Protein AF-A0A9E1RPB9-F1 (afdb_monomer_lite)

Foldseek 3Di:
DKDDWDKDDDPQKIKIKIWDWDWFADCPFDQHGIKIWTFMWIFIWGQDPVGIDTPDIDGGTDDMDGDPSSVPD

Radius of gyration: 15.61 Å; chains: 1; bounding box: 34×26×42 Å

Structure (mmCIF, N/CA/C/O backbone):
data_AF-A0A9E1RPB9-F1
#
_entry.id   AF-A0A9E1RPB9-F1
#
loop_
_atom_site.group_PDB
_atom_site.id
_atom_site.type_symbol
_atom_site.label_atom_id
_atom_site.label_alt_id
_atom_site.label_comp_id
_atom_site.label_asym_id
_atom_site.label_entity_id
_atom_site.label_seq_id
_atom_site.pdbx_PDB_ins_code
_atom_site.Cartn_x
_atom_site.Cartn_y
_atom_site.Cartn_z
_atom_site.occupancy
_atom_site.B_iso_or_equiv
_atom_site.auth_seq_id
_atom_site.auth_comp_id
_atom_site.auth_asym_id
_atom_site.auth_atom_id
_atom_site.pdbx_PDB_model_num
ATOM 1 N N . MET A 1 1 ? 7.984 5.296 0.621 1.00 96.44 1 MET A N 1
ATOM 2 C CA . MET A 1 1 ? 7.484 6.370 1.506 1.00 96.44 1 MET A CA 1
ATOM 3 C C . MET A 1 1 ? 5.972 6.269 1.632 1.00 96.44 1 MET A C 1
ATOM 5 O O . MET A 1 1 ? 5.331 5.908 0.651 1.00 96.44 1 MET A O 1
ATOM 9 N N . VAL A 1 2 ? 5.425 6.585 2.808 1.00 98.12 2 VAL A N 1
ATOM 10 C CA . VAL A 1 2 ? 3.984 6.793 3.023 1.00 98.12 2 VAL A CA 1
ATOM 11 C C . VAL A 1 2 ? 3.750 8.189 3.594 1.00 98.12 2 VAL A C 1
ATOM 13 O O . VAL A 1 2 ? 4.562 8.659 4.391 1.00 98.12 2 VAL A O 1
ATOM 16 N N . ALA A 1 3 ? 2.683 8.860 3.173 1.00 98.31 3 ALA A N 1
ATOM 17 C CA . ALA A 1 3 ? 2.400 10.240 3.561 1.00 98.31 3 ALA A CA 1
ATOM 18 C C . ALA A 1 3 ? 0.895 10.541 3.569 1.00 98.31 3 ALA A C 1
ATOM 20 O O . ALA A 1 3 ? 0.089 9.766 3.049 1.00 98.31 3 ALA A O 1
ATOM 21 N N . THR A 1 4 ? 0.536 11.693 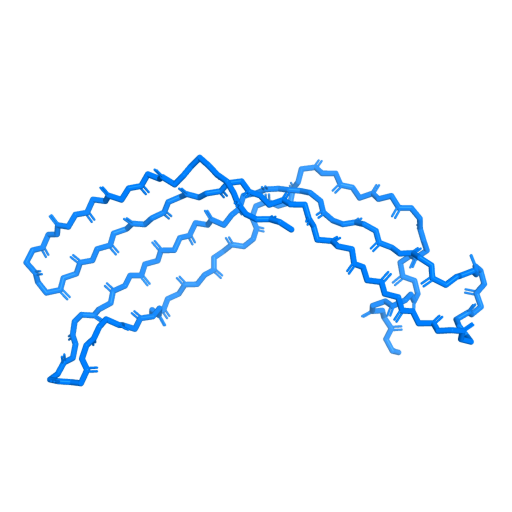4.146 1.00 98.25 4 THR A N 1
ATOM 22 C CA . THR A 1 4 ? -0.844 12.211 4.173 1.00 98.25 4 THR A CA 1
ATOM 23 C C . THR A 1 4 ? -1.815 11.194 4.781 1.00 98.25 4 THR A C 1
ATOM 25 O O . THR A 1 4 ? -2.762 10.742 4.141 1.00 98.25 4 THR A O 1
ATOM 28 N N . HIS A 1 5 ? -1.524 10.781 6.016 1.00 98.12 5 HIS A N 1
ATOM 29 C CA . HIS A 1 5 ? -2.334 9.815 6.752 1.00 98.12 5 HIS A CA 1
ATOM 30 C C . HIS A 1 5 ? -3.635 10.467 7.222 1.00 98.12 5 HIS A C 1
ATOM 32 O O . HIS A 1 5 ? -3.620 11.525 7.846 1.00 98.12 5 HIS A O 1
ATOM 38 N N . GLN A 1 6 ? -4.752 9.808 6.951 1.00 98.62 6 GLN A N 1
ATOM 39 C CA . GLN A 1 6 ? -6.075 10.162 7.449 1.00 98.62 6 GLN A CA 1
ATOM 40 C C . GLN A 1 6 ? -6.604 8.955 8.211 1.00 98.62 6 GLN A C 1
ATOM 42 O O . GLN A 1 6 ? -6.658 7.871 7.640 1.00 98.62 6 GLN A O 1
ATOM 47 N N . VAL A 1 7 ? -6.967 9.129 9.481 1.00 98.50 7 VAL A N 1
ATOM 48 C CA . VAL A 1 7 ? -7.396 8.032 10.359 1.00 98.50 7 VAL A CA 1
ATOM 49 C C . VAL A 1 7 ? -8.721 8.392 11.016 1.00 98.50 7 VAL A C 1
ATOM 51 O O . VAL A 1 7 ? -8.872 9.498 11.530 1.00 98.50 7 VAL A O 1
ATOM 54 N N . VAL A 1 8 ? -9.658 7.444 11.031 1.00 98.75 8 VAL A N 1
ATOM 55 C CA . VAL A 1 8 ? -10.933 7.552 11.751 1.00 98.75 8 VAL A CA 1
ATOM 56 C C . VAL A 1 8 ? -11.051 6.370 12.705 1.00 98.75 8 VAL A C 1
ATOM 58 O O . VAL A 1 8 ? -10.992 5.222 12.273 1.00 98.75 8 VAL A O 1
ATOM 61 N N . ILE A 1 9 ? -11.219 6.642 14.000 1.00 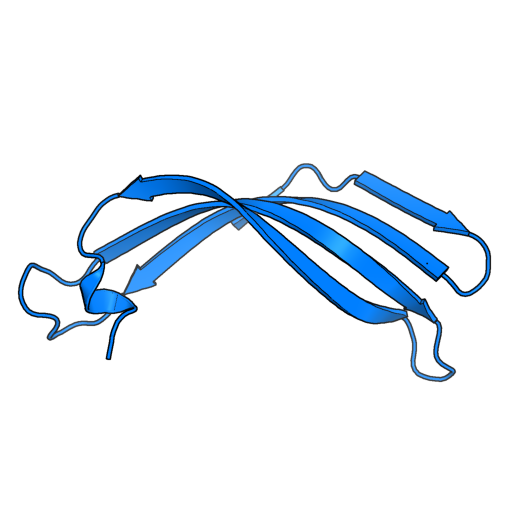98.56 9 ILE A N 1
ATOM 62 C CA . ILE A 1 9 ? -11.355 5.620 15.048 1.00 98.56 9 ILE A CA 1
ATOM 63 C C . ILE A 1 9 ? -12.823 5.515 15.467 1.00 98.56 9 ILE A C 1
ATOM 65 O O . ILE A 1 9 ? -13.480 6.525 15.710 1.00 98.56 9 ILE A O 1
ATOM 69 N N . GLN A 1 10 ? -13.321 4.286 15.570 1.00 98.12 10 GLN A N 1
ATOM 70 C CA . GLN A 1 10 ? -14.695 3.934 15.923 1.00 98.12 10 GLN A CA 1
ATOM 71 C C . GLN A 1 10 ? -14.669 2.796 16.952 1.00 98.12 10 GLN A C 1
ATOM 73 O O . GLN A 1 10 ? -14.787 1.613 16.617 1.00 98.12 10 GLN A O 1
ATOM 78 N N . GLY A 1 11 ? -14.460 3.168 18.220 1.00 97.50 11 GLY A N 1
ATOM 79 C CA . GLY A 1 11 ? -14.324 2.227 19.333 1.00 97.50 11 GLY A CA 1
ATOM 80 C C . GLY A 1 11 ? -13.155 1.264 19.119 1.00 97.50 11 GLY A C 1
ATOM 81 O O . GLY A 1 11 ? -12.001 1.685 19.028 1.00 97.50 11 GLY A O 1
ATOM 82 N N . GLU A 1 12 ? -13.475 -0.022 18.983 1.00 98.50 12 GLU A N 1
ATOM 83 C CA . GLU A 1 12 ? -12.509 -1.107 18.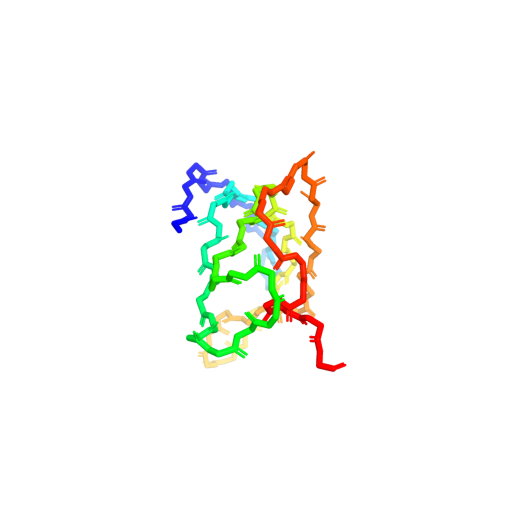768 1.00 98.50 12 GLU A CA 1
ATOM 84 C C . GLU A 1 12 ? -12.131 -1.312 17.287 1.00 98.50 12 GLU A C 1
ATOM 86 O O . GLU A 1 12 ? -11.391 -2.236 16.949 1.00 98.50 12 GLU A O 1
ATOM 91 N N . THR A 1 13 ? -12.621 -0.461 16.383 1.00 98.69 13 THR A N 1
ATOM 92 C CA . THR A 1 13 ? -12.297 -0.490 14.947 1.00 98.69 13 THR A CA 1
ATOM 93 C C . THR A 1 13 ? -11.760 0.858 14.476 1.00 98.69 13 THR A C 1
ATOM 95 O O . THR A 1 13 ? -11.975 1.882 15.123 1.00 98.69 13 THR A O 1
ATOM 98 N N . ALA A 1 14 ? -11.032 0.875 13.361 1.00 98.75 14 ALA A N 1
ATOM 99 C CA . ALA A 1 14 ? -10.616 2.118 12.716 1.00 98.75 14 ALA A CA 1
ATOM 100 C C . ALA A 1 14 ? -10.454 1.932 11.205 1.00 98.75 14 ALA A C 1
ATOM 102 O O . ALA A 1 14 ? -10.222 0.818 10.734 1.00 98.75 14 ALA A O 1
ATOM 103 N N . THR A 1 15 ? -10.517 3.026 10.454 1.00 98.81 15 THR A N 1
ATOM 104 C CA . THR A 1 15 ? -10.115 3.071 9.044 1.00 98.81 15 THR A CA 1
ATOM 105 C C . THR A 1 15 ? -8.951 4.038 8.862 1.00 98.81 15 THR A C 1
ATOM 107 O O . THR A 1 15 ? -8.807 5.006 9.614 1.00 98.81 15 THR A O 1
ATOM 110 N N . SER A 1 16 ? -8.090 3.772 7.879 1.00 98.69 16 SER A N 1
ATOM 111 C CA . SER A 1 16 ? -7.032 4.701 7.477 1.00 98.69 16 SER A CA 1
ATOM 112 C C . SER A 1 16 ? -6.893 4.772 5.967 1.00 98.69 16 SER A C 1
ATOM 114 O O . SER A 1 16 ? -7.119 3.792 5.255 1.00 98.69 16 SER A O 1
ATOM 116 N N . ARG A 1 17 ? -6.456 5.934 5.489 1.00 98.56 17 ARG A N 1
ATOM 117 C CA . ARG A 1 17 ? -5.978 6.139 4.128 1.00 98.56 17 ARG A CA 1
ATOM 118 C C . ARG A 1 17 ? -4.647 6.875 4.165 1.00 98.56 17 ARG A C 1
ATOM 120 O O . ARG A 1 17 ? -4.501 7.860 4.884 1.00 98.56 17 ARG A O 1
ATOM 127 N N . CYS A 1 18 ? -3.690 6.434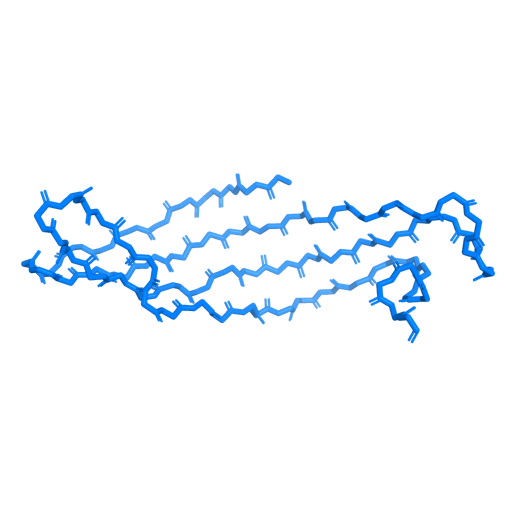 3.357 1.00 98.75 18 CYS A N 1
ATOM 128 C CA . CYS A 1 18 ? -2.458 7.180 3.112 1.00 98.75 18 CYS A CA 1
ATOM 129 C C . CYS A 1 18 ? -1.969 6.978 1.679 1.00 98.75 18 CYS A C 1
ATOM 131 O O . CYS A 1 18 ? -2.295 5.978 1.036 1.00 98.75 18 CYS A O 1
ATOM 133 N N . TYR A 1 19 ? -1.199 7.936 1.171 1.00 98.75 19 TYR A N 1
ATOM 134 C CA . TYR A 1 19 ? -0.519 7.808 -0.115 1.00 98.75 19 TYR A CA 1
ATOM 135 C C . TYR A 1 19 ? 0.802 7.072 0.060 1.00 98.75 19 TYR A C 1
ATOM 137 O O . TYR A 1 19 ? 1.469 7.227 1.084 1.00 98.75 19 TYR A O 1
ATOM 145 N N . LEU A 1 20 ? 1.198 6.310 -0.958 1.00 98.69 20 LEU A N 1
ATOM 146 C CA . LEU A 1 20 ? 2.477 5.619 -1.002 1.00 98.69 20 LEU A CA 1
ATOM 147 C C . LEU A 1 20 ? 3.231 5.859 -2.311 1.00 98.69 20 LEU A C 1
ATOM 149 O O . LEU A 1 20 ? 2.648 5.999 -3.384 1.00 98.69 20 LEU A O 1
ATOM 153 N N . HIS A 1 21 ? 4.552 5.806 -2.186 1.00 98.50 21 HIS A N 1
ATOM 154 C CA . HIS A 1 21 ? 5.497 5.611 -3.277 1.00 98.50 21 HIS A CA 1
ATOM 155 C C . HIS A 1 21 ? 6.433 4.474 -2.845 1.00 98.50 21 HIS A C 1
ATOM 157 O O . HIS A 1 21 ? 7.257 4.648 -1.939 1.00 98.50 21 HIS A O 1
ATOM 163 N N . ALA A 1 22 ? 6.252 3.290 -3.426 1.00 98.25 22 ALA A N 1
ATOM 164 C CA . ALA A 1 22 ? 7.000 2.078 -3.109 1.00 98.25 22 ALA A CA 1
ATOM 165 C C . ALA A 1 22 ? 8.019 1.773 -4.211 1.00 98.25 22 ALA A C 1
ATOM 167 O O . ALA A 1 22 ? 7.640 1.531 -5.354 1.00 98.25 22 ALA A O 1
ATOM 168 N N . GLN A 1 23 ? 9.304 1.762 -3.853 1.00 98.06 23 GLN A N 1
ATOM 169 C CA . GLN A 1 23 ? 10.399 1.396 -4.747 1.00 98.06 23 GLN A CA 1
ATOM 170 C C . GLN A 1 23 ? 10.866 -0.027 -4.432 1.00 98.06 23 GLN A C 1
ATOM 172 O O . GLN A 1 23 ? 11.184 -0.348 -3.288 1.00 98.06 23 GLN A O 1
ATOM 177 N N . HIS A 1 24 ? 10.928 -0.863 -5.461 1.00 98.00 24 HIS A N 1
ATOM 178 C CA . HIS A 1 24 ? 11.402 -2.239 -5.403 1.00 98.00 24 HIS A CA 1
ATOM 179 C C . HIS A 1 24 ? 12.705 -2.345 -6.187 1.00 98.00 24 HIS A C 1
ATOM 181 O O . HIS A 1 24 ? 12.853 -1.726 -7.246 1.00 98.00 24 HIS A O 1
ATOM 187 N N . ILE A 1 25 ? 13.649 -3.129 -5.662 1.00 97.44 25 ILE A N 1
ATOM 188 C CA . ILE A 1 25 ? 14.953 -3.346 -6.286 1.00 97.44 25 ILE A CA 1
ATOM 189 C C . ILE A 1 25 ? 15.275 -4.843 -6.310 1.00 97.44 25 ILE A C 1
ATOM 191 O O . ILE A 1 25 ? 15.358 -5.470 -5.255 1.00 97.44 25 ILE A O 1
ATOM 195 N N . ARG A 1 26 ? 15.510 -5.410 -7.500 1.00 96.69 26 ARG A N 1
ATOM 196 C CA . ARG A 1 26 ? 16.016 -6.782 -7.695 1.00 96.69 26 ARG A CA 1
ATOM 197 C C . ARG A 1 26 ? 17.229 -6.736 -8.624 1.00 96.69 26 ARG A C 1
ATOM 199 O O . ARG A 1 26 ? 17.081 -6.582 -9.830 1.00 96.69 26 ARG A O 1
ATOM 206 N N . LYS A 1 27 ? 18.435 -6.886 -8.058 1.00 94.88 27 LYS A N 1
ATOM 207 C CA . LYS A 1 27 ? 19.719 -6.635 -8.751 1.00 94.88 27 LYS A CA 1
ATOM 208 C C . LYS A 1 27 ? 19.877 -7.360 -10.093 1.00 94.88 27 LYS A C 1
ATOM 210 O O . LYS A 1 2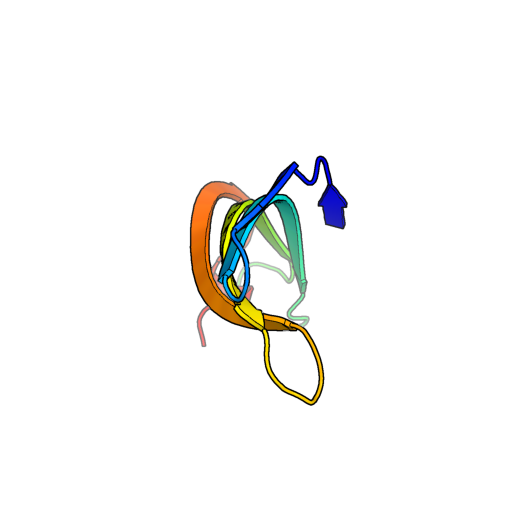7 ? 20.415 -6.778 -11.023 1.00 94.88 27 LYS A O 1
ATOM 215 N N . HIS A 1 28 ? 19.403 -8.599 -10.191 1.00 93.25 28 HIS A N 1
ATOM 216 C CA . HIS A 1 28 ? 19.572 -9.448 -11.377 1.00 93.25 28 HIS A CA 1
ATOM 217 C C . HIS A 1 28 ? 18.252 -9.711 -12.115 1.00 93.25 28 HIS A C 1
ATOM 219 O O . HIS A 1 28 ? 18.083 -10.755 -12.738 1.00 93.25 28 HIS A O 1
ATOM 225 N N . ALA A 1 29 ? 17.288 -8.791 -12.024 1.00 94.69 29 ALA A N 1
ATOM 226 C CA . ALA A 1 29 ? 16.077 -8.875 -12.831 1.00 94.69 29 ALA A CA 1
ATOM 227 C C . ALA A 1 29 ? 16.394 -8.608 -14.312 1.00 94.69 29 ALA A C 1
ATOM 229 O O . ALA A 1 29 ? 17.009 -7.594 -14.657 1.00 94.69 29 ALA A O 1
ATOM 230 N N . VAL A 1 30 ? 15.927 -9.492 -15.195 1.00 92.81 30 VAL A N 1
ATOM 231 C CA . VAL A 1 30 ? 15.927 -9.245 -16.644 1.00 92.81 30 VAL A CA 1
ATOM 232 C C . VAL A 1 30 ? 15.078 -8.005 -16.921 1.00 92.81 30 VAL A C 1
ATOM 234 O O . VAL A 1 30 ? 13.953 -7.929 -16.437 1.00 92.81 30 VAL A O 1
ATOM 237 N N . GLY A 1 31 ? 15.611 -7.034 -17.668 1.00 94.31 31 GLY A N 1
ATOM 238 C CA . GLY A 1 31 ? 14.933 -5.756 -17.936 1.00 94.31 31 GLY A CA 1
ATOM 239 C C . GLY A 1 31 ? 15.257 -4.628 -16.946 1.00 94.31 31 GLY A C 1
ATOM 240 O O . GLY A 1 31 ? 14.654 -3.562 -17.023 1.00 94.31 31 GLY A O 1
ATOM 241 N N . GLY A 1 32 ? 16.217 -4.833 -16.037 1.00 96.19 32 GLY A N 1
ATOM 242 C CA . GLY A 1 32 ? 16.731 -3.802 -15.128 1.00 96.19 32 GLY A CA 1
ATOM 243 C C . GLY A 1 32 ? 16.202 -3.929 -13.695 1.00 96.19 32 GLY A C 1
ATOM 244 O O . GLY A 1 32 ? 15.206 -4.612 -13.457 1.00 96.19 32 GLY A O 1
ATOM 245 N N . PRO A 1 33 ? 16.856 -3.300 -12.703 1.00 97.62 33 PRO A N 1
ATOM 246 C CA . PRO A 1 33 ? 16.654 -3.678 -11.310 1.00 97.62 33 PRO A CA 1
ATOM 247 C C . PRO A 1 33 ? 15.513 -2.949 -10.601 1.00 97.62 33 PRO A C 1
ATOM 249 O O . PRO A 1 33 ? 15.223 -3.312 -9.467 1.00 97.62 33 PRO A O 1
ATOM 252 N N . HIS A 1 34 ? 14.882 -1.938 -11.205 1.00 98.25 34 HIS A N 1
ATOM 253 C CA . HIS A 1 34 ? 13.969 -1.027 -10.507 1.00 98.25 34 HIS A CA 1
ATOM 254 C C . HIS A 1 34 ? 12.511 -1.187 -10.926 1.00 98.25 34 HIS A C 1
ATOM 256 O O . HIS A 1 34 ? 12.212 -1.289 -12.113 1.00 98.25 34 HIS A O 1
ATOM 262 N N . TYR A 1 35 ? 11.610 -1.120 -9.944 1.00 98.44 35 TYR A N 1
ATOM 263 C CA . TYR A 1 35 ? 10.172 -1.006 -10.170 1.00 98.44 35 TYR A CA 1
ATOM 264 C C . TYR A 1 35 ? 9.502 -0.156 -9.097 1.00 98.44 35 TYR A C 1
ATOM 266 O O . TYR A 1 35 ? 9.708 -0.367 -7.899 1.00 98.44 35 TYR A O 1
ATOM 274 N N . VAL A 1 36 ? 8.677 0.788 -9.524 1.00 98.69 36 VAL A N 1
ATOM 275 C CA . VAL A 1 36 ? 7.944 1.708 -8.664 1.00 98.69 36 VAL A CA 1
ATOM 276 C C . VAL A 1 36 ? 6.451 1.418 -8.738 1.00 98.69 36 VAL A C 1
ATOM 278 O O . VAL A 1 36 ? 5.899 1.192 -9.812 1.00 98.69 36 VAL A O 1
ATOM 281 N N . VAL A 1 37 ? 5.794 1.480 -7.580 1.00 98.50 37 VAL A N 1
ATOM 282 C CA . VAL A 1 37 ? 4.335 1.502 -7.451 1.00 98.50 37 VAL A CA 1
ATOM 283 C C . VAL A 1 37 ? 3.933 2.725 -6.638 1.00 98.50 37 VAL A C 1
ATOM 285 O O . VAL A 1 37 ? 4.401 2.904 -5.509 1.00 98.50 37 VAL A O 1
ATOM 288 N N . ALA A 1 38 ? 3.029 3.537 -7.178 1.00 98.69 38 ALA A N 1
ATOM 289 C CA . ALA A 1 38 ? 2.406 4.633 -6.454 1.00 98.69 38 ALA A CA 1
ATOM 290 C C . ALA A 1 38 ? 0.894 4.439 -6.367 1.00 98.69 38 ALA A C 1
ATOM 292 O O . ALA A 1 38 ? 0.242 3.925 -7.282 1.00 98.69 38 ALA A O 1
ATOM 293 N N . GLY A 1 39 ? 0.323 4.854 -5.245 1.00 98.56 39 GLY A N 1
ATOM 294 C CA . GLY A 1 39 ? -1.097 4.678 -4.993 1.00 98.56 39 GLY A CA 1
ATOM 295 C C . GLY A 1 39 ? -1.486 5.074 -3.583 1.00 98.56 39 GLY A C 1
ATOM 296 O O . GLY A 1 39 ? -0.808 5.873 -2.933 1.00 98.56 39 GLY A O 1
ATOM 297 N N . ARG A 1 40 ? -2.581 4.489 -3.103 1.00 98.56 40 ARG A N 1
ATOM 298 C CA . ARG A 1 40 ? -3.047 4.647 -1.725 1.00 98.56 40 ARG A CA 1
ATOM 299 C C . ARG A 1 40 ? -3.230 3.299 -1.049 1.00 98.56 40 ARG A C 1
ATOM 301 O O . ARG A 1 40 ? -3.712 2.357 -1.675 1.00 98.56 40 ARG A O 1
ATOM 308 N N . TYR A 1 41 ? -2.901 3.242 0.235 1.00 98.75 41 TYR A N 1
ATOM 309 C CA . TYR A 1 41 ? -3.436 2.205 1.105 1.00 98.75 41 TYR A CA 1
ATOM 310 C C . TYR A 1 41 ? -4.789 2.651 1.640 1.00 98.75 41 TYR A C 1
ATOM 312 O O . TYR A 1 41 ? -4.969 3.817 2.002 1.00 98.75 41 TYR A O 1
ATOM 320 N N . GLU A 1 42 ? -5.725 1.713 1.670 1.00 98.75 42 GLU A N 1
ATOM 321 C CA . GLU A 1 42 ? -7.013 1.830 2.342 1.00 98.75 42 GLU A CA 1
ATOM 322 C C . GLU A 1 42 ? -7.121 0.668 3.326 1.00 98.75 42 GLU A C 1
ATOM 324 O O . GLU A 1 42 ? -7.216 -0.499 2.932 1.00 98.75 42 GLU A O 1
ATOM 329 N N . ASP A 1 43 ? -7.037 0.997 4.609 1.00 98.81 43 ASP A N 1
ATOM 330 C CA . ASP A 1 43 ? -6.871 0.029 5.681 1.00 98.81 43 ASP A CA 1
ATOM 331 C C . ASP A 1 43 ? -8.089 0.002 6.599 1.00 98.81 43 ASP A C 1
ATOM 333 O O . ASP A 1 43 ? -8.630 1.045 6.967 1.00 98.81 43 ASP A O 1
ATOM 337 N N . ASN A 1 44 ? -8.445 -1.202 7.040 1.00 98.81 44 ASN A N 1
ATOM 338 C CA . ASN A 1 44 ? -9.343 -1.437 8.164 1.00 98.81 44 ASN A CA 1
ATOM 339 C C . ASN A 1 44 ? -8.532 -2.011 9.326 1.00 98.81 44 ASN A C 1
ATOM 341 O O . ASN A 1 44 ? -7.747 -2.941 9.129 1.00 98.81 44 ASN A O 1
ATOM 345 N N . PHE A 1 45 ? -8.760 -1.518 10.539 1.00 98.88 45 PHE A N 1
ATOM 346 C CA . PHE A 1 45 ? -8.078 -1.954 11.753 1.00 98.88 45 PHE A CA 1
ATOM 347 C C . PHE A 1 45 ? -9.052 -2.499 12.786 1.00 98.88 45 PHE A C 1
ATOM 349 O O . PHE A 1 45 ? -10.215 -2.099 12.850 1.00 98.88 45 PHE A O 1
ATOM 356 N N . VAL A 1 46 ? -8.522 -3.369 13.640 1.00 98.75 46 VAL A N 1
ATOM 357 C CA . VAL A 1 46 ? -9.164 -3.826 14.874 1.00 98.75 46 VAL A CA 1
ATOM 358 C C . VAL A 1 46 ? -8.219 -3.612 16.049 1.00 98.75 46 VAL A C 1
ATOM 360 O O . VAL A 1 46 ? -7.006 -3.823 15.929 1.00 98.75 46 VAL A O 1
ATOM 363 N N . ARG A 1 47 ? -8.760 -3.167 17.181 1.00 98.56 47 ARG A N 1
ATOM 364 C CA . ARG A 1 47 ? -8.040 -3.078 18.446 1.00 98.56 47 ARG A CA 1
ATOM 365 C C . ARG A 1 47 ? -7.998 -4.471 19.068 1.00 98.56 47 ARG A C 1
ATOM 367 O O . ARG A 1 47 ? -8.983 -5.200 19.090 1.00 98.56 47 ARG A O 1
ATOM 374 N N . THR A 1 48 ? -6.820 -4.853 19.536 1.00 98.06 48 THR A N 1
ATOM 375 C CA . THR A 1 48 ? -6.587 -6.070 20.319 1.00 98.06 48 THR A CA 1
ATOM 376 C C . THR A 1 48 ? -6.006 -5.666 21.674 1.00 98.06 48 THR A C 1
ATOM 378 O O . THR A 1 48 ? -5.511 -4.538 21.797 1.00 98.06 48 THR A O 1
ATOM 381 N N . PRO A 1 49 ? -5.977 -6.555 22.683 1.00 98.38 49 PRO A N 1
ATOM 382 C CA . PRO A 1 49 ? -5.297 -6.260 23.946 1.00 98.38 49 PRO A CA 1
ATOM 383 C C . PRO A 1 49 ? -3.808 -5.899 23.772 1.00 98.38 49 PRO A C 1
ATOM 385 O O . PRO A 1 49 ? -3.240 -5.203 24.604 1.00 98.38 49 PRO A O 1
ATOM 388 N N . GLN A 1 50 ? -3.181 -6.322 22.666 1.00 98.06 50 GLN A N 1
ATOM 389 C CA . GLN A 1 50 ? -1.788 -6.030 22.309 1.00 98.06 50 GLN A CA 1
ATOM 390 C C . GLN A 1 50 ? -1.644 -4.826 21.356 1.00 98.06 50 GLN A C 1
ATOM 392 O O . GLN A 1 50 ? -0.564 -4.596 20.809 1.00 98.06 50 GLN A O 1
ATOM 397 N N . GLY A 1 51 ? -2.722 -4.069 21.125 1.00 98.00 51 GLY A N 1
ATOM 398 C CA . GLY A 1 51 ? -2.747 -2.880 20.271 1.00 98.00 51 GLY A CA 1
ATOM 399 C C . GLY A 1 51 ? -3.497 -3.067 18.949 1.00 98.00 51 GLY A C 1
ATOM 400 O O . GLY A 1 51 ? -4.161 -4.076 18.709 1.00 98.00 51 GLY A O 1
ATOM 401 N N . TRP A 1 52 ? -3.422 -2.057 18.085 1.00 98.62 52 TRP A N 1
ATOM 402 C CA . TRP A 1 52 ? -4.104 -2.054 16.790 1.00 98.62 52 TRP A CA 1
ATOM 403 C C . TRP A 1 52 ? -3.448 -3.013 15.790 1.00 98.62 52 TRP A C 1
ATOM 405 O O . TRP A 1 52 ? -2.223 -3.079 15.674 1.00 98.62 52 TRP A O 1
ATOM 415 N N . ARG A 1 53 ? -4.273 -3.729 15.024 1.00 98.44 53 ARG A N 1
ATOM 416 C CA . ARG A 1 53 ? -3.853 -4.603 13.920 1.00 98.44 53 ARG A CA 1
ATOM 417 C C . ARG A 1 53 ? -4.589 -4.223 12.645 1.00 98.44 53 ARG A C 1
ATOM 419 O O . ARG A 1 53 ? -5.775 -3.911 12.696 1.00 98.44 53 ARG A O 1
ATOM 426 N N . ILE A 1 54 ? -3.898 -4.281 11.508 1.00 98.50 54 ILE A N 1
ATOM 427 C CA . ILE A 1 54 ? -4.534 -4.179 10.190 1.00 98.50 54 ILE A CA 1
ATOM 428 C C . I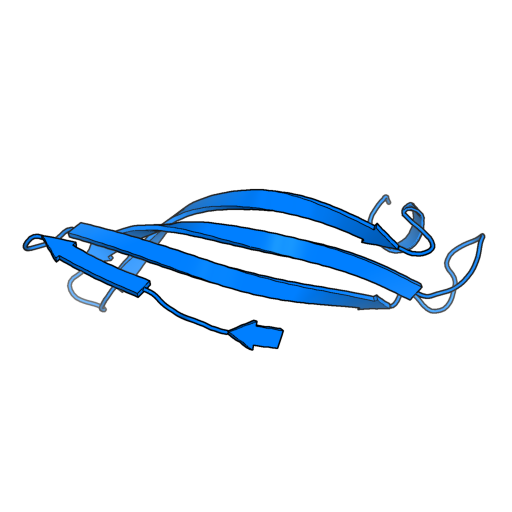LE A 1 54 ? -5.340 -5.463 9.982 1.00 98.50 54 ILE A C 1
ATOM 430 O O . ILE A 1 54 ? -4.765 -6.544 9.884 1.00 98.50 54 ILE A O 1
ATOM 434 N N . LYS A 1 55 ? -6.666 -5.342 9.931 1.00 98.50 55 LYS A N 1
ATOM 435 C CA . LYS A 1 55 ? -7.580 -6.433 9.576 1.00 98.50 55 LYS A CA 1
ATOM 436 C C . LYS A 1 55 ? -7.591 -6.667 8.067 1.00 98.50 55 LYS A C 1
ATOM 438 O O . LYS A 1 55 ? -7.654 -7.807 7.626 1.00 98.50 55 LYS A O 1
ATOM 443 N N . ASN A 1 56 ? -7.551 -5.589 7.285 1.00 98.62 56 ASN A N 1
ATOM 444 C CA . ASN A 1 56 ? -7.492 -5.635 5.828 1.00 98.62 56 ASN A CA 1
ATOM 445 C C . ASN A 1 56 ? -6.732 -4.421 5.295 1.00 98.62 56 ASN A C 1
ATOM 447 O O . ASN A 1 56 ? -6.911 -3.324 5.823 1.00 98.62 56 ASN A O 1
ATOM 451 N N . ARG A 1 57 ? -5.970 -4.616 4.218 1.00 98.62 57 ARG A N 1
ATOM 452 C CA . ARG A 1 57 ? -5.331 -3.551 3.443 1.00 98.62 57 ARG A CA 1
ATOM 453 C C . ARG A 1 57 ? -5.651 -3.730 1.968 1.00 98.62 57 ARG A C 1
ATOM 455 O O . ARG A 1 57 ? -5.317 -4.762 1.391 1.00 98.62 57 ARG A O 1
ATOM 462 N N . THR A 1 58 ? -6.211 -2.696 1.356 1.00 98.62 58 THR A N 1
ATOM 463 C CA . THR A 1 58 ? -6.360 -2.601 -0.097 1.00 98.62 58 THR A CA 1
ATOM 464 C C . THR A 1 58 ? -5.304 -1.647 -0.645 1.00 98.62 58 THR A C 1
ATOM 466 O O . THR A 1 58 ? -5.166 -0.521 -0.167 1.00 98.62 58 THR A O 1
ATOM 469 N N . LEU A 1 59 ? -4.553 -2.087 -1.658 1.00 98.25 59 LEU A N 1
ATOM 470 C CA . LEU A 1 59 ? -3.688 -1.214 -2.451 1.00 98.25 59 LEU A CA 1
ATOM 471 C C . LEU A 1 59 ? -4.482 -0.686 -3.651 1.00 98.25 59 LEU A C 1
ATOM 473 O O . LEU A 1 59 ? -4.674 -1.394 -4.637 1.00 98.25 59 LEU A O 1
ATOM 477 N N . ALA A 1 60 ? -4.909 0.571 -3.578 1.00 98.06 60 ALA A N 1
ATOM 478 C CA . ALA A 1 60 ? -5.469 1.292 -4.715 1.00 98.06 60 ALA A CA 1
ATOM 479 C C . ALA A 1 60 ? -4.315 1.858 -5.560 1.00 98.06 60 ALA A C 1
ATOM 481 O O . ALA A 1 60 ? -3.838 2.972 -5.317 1.00 98.06 60 ALA A O 1
ATOM 482 N N . GLY A 1 61 ? -3.821 1.051 -6.504 1.00 97.69 61 GLY A N 1
ATOM 483 C CA . GLY A 1 61 ? -2.754 1.440 -7.429 1.00 97.69 61 GLY A CA 1
ATOM 484 C C . GLY A 1 61 ? -3.193 2.572 -8.359 1.00 97.69 61 GLY A C 1
ATOM 485 O O . GLY A 1 61 ? -4.299 2.541 -8.891 1.00 97.69 61 GLY A O 1
ATOM 486 N N . MET A 1 62 ? -2.330 3.572 -8.539 1.00 98.19 62 MET A N 1
ATOM 487 C CA . MET A 1 62 ? -2.578 4.720 -9.422 1.00 98.19 62 MET A CA 1
ATOM 488 C C . MET A 1 62 ? -1.687 4.676 -10.656 1.00 98.19 62 MET A C 1
ATOM 490 O O . MET A 1 62 ? -2.167 4.868 -11.768 1.00 98.19 62 MET A O 1
ATOM 494 N N . TRP A 1 63 ? -0.398 4.407 -10.460 1.00 98.62 63 TRP A N 1
ATOM 495 C CA . TRP A 1 63 ? 0.549 4.225 -11.551 1.00 98.62 63 TRP A CA 1
ATOM 496 C C . TRP A 1 63 ? 1.730 3.364 -11.109 1.00 98.62 63 TRP A C 1
ATOM 498 O O . TRP A 1 63 ? 1.984 3.156 -9.917 1.00 98.62 63 TRP A O 1
ATOM 508 N N . THR A 1 64 ? 2.444 2.854 -12.104 1.00 98.50 64 THR A N 1
ATOM 509 C CA . THR A 1 64 ? 3.645 2.039 -11.938 1.00 98.50 64 THR A CA 1
ATOM 510 C C . THR A 1 64 ? 4.697 2.476 -12.944 1.00 98.50 64 THR A C 1
ATOM 512 O O . THR A 1 64 ? 4.343 2.882 -14.049 1.00 98.50 64 THR A O 1
ATOM 515 N N . GLU A 1 65 ? 5.971 2.346 -12.594 1.00 98.56 65 GLU A N 1
ATOM 516 C CA . GLU A 1 65 ? 7.087 2.701 -13.474 1.00 98.56 65 GLU A CA 1
ATOM 517 C C . GLU A 1 65 ? 8.213 1.665 -13.364 1.00 98.56 65 GLU A C 1
ATOM 519 O O . GLU A 1 65 ? 8.484 1.133 -12.287 1.00 98.56 65 GLU A O 1
ATOM 524 N N . GLY A 1 66 ? 8.886 1.378 -14.477 1.00 97.44 66 GLY A N 1
ATOM 525 C CA . GLY A 1 66 ? 10.030 0.469 -14.522 1.00 97.44 66 GLY A CA 1
ATOM 526 C C . GLY A 1 66 ? 9.659 -0.999 -14.740 1.00 97.44 66 GLY A C 1
ATOM 527 O O . GLY A 1 66 ? 8.633 -1.338 -15.329 1.00 97.44 66 GLY A O 1
ATOM 528 N N . ASN A 1 67 ? 10.532 -1.891 -14.282 1.00 97.44 67 ASN A N 1
ATOM 529 C CA . ASN A 1 67 ? 10.511 -3.304 -14.631 1.00 97.44 67 ASN A CA 1
ATOM 530 C C . ASN A 1 67 ? 9.616 -4.140 -13.703 1.00 97.44 67 ASN A C 1
ATOM 532 O O . ASN A 1 67 ? 10.052 -4.600 -12.649 1.00 97.44 67 ASN A O 1
ATOM 536 N N . VAL A 1 68 ? 8.390 -4.448 -14.131 1.00 96.44 68 VAL A N 1
ATOM 537 C CA . VAL A 1 68 ? 7.463 -5.289 -13.349 1.00 96.44 68 VAL A CA 1
ATOM 538 C C . VAL A 1 68 ? 8.016 -6.691 -13.018 1.00 96.44 68 VAL A C 1
ATOM 540 O O . VAL A 1 68 ? 7.598 -7.292 -12.025 1.00 96.44 68 VAL A O 1
ATOM 543 N N . ALA A 1 69 ? 9.000 -7.208 -13.768 1.00 95.69 69 ALA A N 1
ATOM 544 C CA . ALA A 1 69 ? 9.672 -8.475 -13.448 1.00 95.69 69 ALA A CA 1
ATOM 545 C C . ALA A 1 69 ? 10.483 -8.418 -12.135 1.00 95.69 69 ALA A C 1
ATOM 547 O O . ALA A 1 69 ? 10.855 -9.447 -11.579 1.00 95.69 69 ALA A O 1
ATOM 548 N N . VAL A 1 70 ? 10.719 -7.229 -11.574 1.00 97.56 70 VAL A N 1
ATOM 549 C CA . VAL A 1 70 ? 11.306 -7.061 -10.233 1.00 97.56 70 VAL A CA 1
ATOM 550 C C . VAL A 1 70 ? 10.397 -7.624 -9.134 1.00 97.56 70 VAL A C 1
ATOM 552 O O . VAL A 1 70 ? 10.896 -8.077 -8.101 1.00 97.56 70 VAL A O 1
ATOM 555 N N . VAL A 1 71 ? 9.077 -7.621 -9.343 1.00 95.31 71 VAL A N 1
ATOM 556 C CA . VAL A 1 71 ? 8.079 -8.086 -8.360 1.00 95.31 71 VAL A CA 1
ATOM 557 C C . VAL A 1 71 ? 7.308 -9.324 -8.809 1.00 95.31 71 VAL A C 1
ATOM 559 O O . VAL A 1 71 ? 6.563 -9.896 -8.020 1.00 95.31 71 VAL A O 1
ATOM 562 N N . ARG A 1 72 ? 7.505 -9.769 -10.051 1.00 90.12 72 ARG A N 1
ATOM 563 C CA . ARG A 1 72 ? 6.994 -11.047 -10.551 1.00 90.12 72 ARG A CA 1
ATOM 564 C C . ARG A 1 72 ? 8.139 -12.064 -10.495 1.00 90.12 72 ARG A C 1
ATOM 566 O O . ARG A 1 72 ? 9.230 -11.805 -10.998 1.00 90.12 72 ARG A O 1
ATOM 573 N N . GLY A 1 73 ? 7.955 -13.120 -9.709 1.00 70.56 73 GLY A N 1
ATOM 574 C CA . GLY A 1 73 ? 8.847 -14.283 -9.679 1.00 70.56 73 GLY A CA 1
ATOM 575 C C . GLY A 1 73 ? 8.489 -15.220 -10.812 1.00 70.56 73 GLY A C 1
ATOM 576 O O . GLY A 1 73 ? 7.268 -15.354 -11.050 1.00 70.56 73 GLY A O 1
#

pLDDT: mean 97.4, std 3.54, range [70.56, 98.88]

Secondary structure (DSSP, 8-state):
-EEEEEEEEETTEEEEEEEEEEEEE-TT-TT-SEEEEEEEEEEEEEEETTEEEEEEEEEEEEEEEE-GGGT--

Sequence (73 aa):
MVATHQVVIQGETATSRCYLHAQHIRKHAVGGPHYVVAGRYEDNFVRTPQGWRIKNRTLAGMWTEGNVAVVRG